Protein AF-A0A0S8YMB0-F1 (afdb_monomer)

Mean predicted aligned error: 13.34 Å

Solvent-accessible surface area (backbone atoms only — not comparable to full-atom values): 8396 Å² total; per-residue (Å²): 141,82,50,73,54,60,60,57,49,52,52,44,50,54,13,52,77,68,75,33,54,56,71,54,37,40,52,53,45,22,73,73,70,77,34,48,62,67,58,47,50,51,51,54,31,44,57,51,35,56,64,46,48,77,46,89,61,53,69,74,55,43,32,52,76,42,69,38,78,44,63,70,62,41,44,54,53,41,24,73,75,70,75,42,44,66,70,55,49,37,51,53,50,53,50,52,53,53,51,56,55,46,68,70,78,56,76,86,73,86,84,84,82,94,74,78,97,82,72,88,90,79,78,95,73,89,82,81,93,80,84,81,86,92,130

pLDDT: mean 77.56, std 22.43, range [35.0, 98.19]

Sequence (135 aa):
MLRDMDNCVRIGEIAQQCNLSRSHFSRAFKKVTGHSPQDWLLRMKIEKAKRLLITSMAITDVVYECGFADHPHFTRTFSRLEGVTPKAWRHNFHHAIASSHFLSSADWRERQTETNPGTLLAVLDHQRPSVRADH

Secondary structure (DSSP, 8-state):
--STHHHHHHHHHHHHHTT--HHHHHHHHHHHHSS-HHHHHHHHHHHHHHHHHTSS--HHHHHHHTT-S-HHHHHHHHHHHHSS-HHHHHHHHHHHHHHHHHHHH--TTSSS--S-S------------------

Structure (mmCIF, N/CA/C/O backbone):
data_AF-A0A0S8YMB0-F1
#
_entry.id   AF-A0A0S8YMB0-F1
#
loop_
_atom_site.group_PDB
_atom_site.id
_atom_site.type_symbol
_atom_site.label_atom_id
_atom_site.label_alt_id
_atom_site.label_comp_id
_atom_site.label_asym_id
_atom_site.label_entity_id
_atom_site.label_seq_id
_atom_site.pdbx_PDB_ins_code
_atom_site.Cartn_x
_atom_site.Cartn_y
_atom_site.Cartn_z
_atom_site.occupancy
_atom_site.B_iso_or_equiv
_atom_site.auth_seq_id
_atom_site.auth_comp_id
_atom_site.auth_asym_id
_atom_site.auth_atom_id
_atom_site.pdbx_PDB_model_num
ATOM 1 N N . MET A 1 1 ? 10.820 13.034 7.952 1.00 40.06 1 MET A N 1
ATOM 2 C CA . MET A 1 1 ? 9.926 12.845 9.120 1.00 40.06 1 MET A CA 1
ATOM 3 C C . MET A 1 1 ? 8.458 13.265 8.891 1.00 40.06 1 MET A C 1
ATOM 5 O O . MET A 1 1 ? 7.696 13.205 9.838 1.00 40.06 1 MET A O 1
ATOM 9 N N . LEU A 1 2 ? 8.000 13.622 7.675 1.00 43.09 2 LEU A N 1
ATOM 10 C CA . LEU A 1 2 ? 6.681 14.271 7.470 1.00 43.09 2 LEU A CA 1
ATOM 11 C C . LEU A 1 2 ? 5.564 13.421 6.818 1.00 43.09 2 LEU A C 1
ATOM 13 O O . LEU A 1 2 ? 4.529 13.971 6.468 1.00 43.09 2 LEU A O 1
ATOM 17 N N . ARG A 1 3 ? 5.726 12.105 6.610 1.00 50.78 3 ARG A N 1
ATOM 18 C CA . ARG A 1 3 ? 4.810 11.346 5.721 1.00 50.78 3 ARG A CA 1
ATOM 19 C C . ARG A 1 3 ? 3.958 10.258 6.394 1.00 50.78 3 ARG A C 1
ATOM 21 O O . ARG A 1 3 ? 2.875 9.970 5.898 1.00 50.78 3 ARG A O 1
ATOM 28 N N . ASP A 1 4 ? 4.337 9.755 7.571 1.00 50.78 4 ASP A N 1
ATOM 29 C CA . ASP A 1 4 ? 3.464 8.868 8.370 1.00 50.78 4 ASP A CA 1
ATOM 30 C C . ASP A 1 4 ? 2.307 9.617 9.051 1.00 50.78 4 ASP A C 1
ATOM 32 O O . ASP A 1 4 ? 1.300 9.019 9.449 1.00 50.78 4 ASP A O 1
ATOM 36 N N . MET A 1 5 ? 2.424 10.947 9.146 1.00 53.38 5 MET A N 1
ATOM 37 C CA . MET A 1 5 ? 1.363 11.812 9.654 1.00 53.38 5 MET A CA 1
ATOM 38 C C . MET A 1 5 ? 0.101 11.711 8.798 1.00 53.38 5 MET A C 1
ATOM 40 O O . MET A 1 5 ? -0.986 11.705 9.356 1.00 53.38 5 MET A O 1
ATOM 44 N N . ASP A 1 6 ? 0.219 11.524 7.483 1.00 60.69 6 ASP A N 1
ATOM 45 C CA . ASP A 1 6 ? -0.925 11.572 6.565 1.00 60.69 6 ASP A CA 1
ATOM 46 C C . ASP A 1 6 ? -1.937 10.429 6.813 1.00 60.69 6 ASP A C 1
ATOM 48 O O . ASP A 1 6 ? -3.150 10.614 6.751 1.00 60.69 6 ASP A O 1
ATOM 52 N N . ASN A 1 7 ? -1.466 9.238 7.201 1.00 64.12 7 ASN A N 1
ATOM 53 C CA . ASN A 1 7 ? -2.359 8.125 7.555 1.00 64.12 7 ASN A CA 1
ATOM 54 C C . ASN A 1 7 ? -2.993 8.302 8.944 1.00 64.12 7 ASN A C 1
ATOM 56 O O . ASN A 1 7 ? -4.169 7.992 9.143 1.00 64.12 7 ASN A O 1
ATOM 60 N N . CYS A 1 8 ? -2.212 8.756 9.927 1.00 62.69 8 CYS A N 1
ATOM 61 C CA . CYS A 1 8 ? -2.704 8.973 11.286 1.00 62.69 8 CYS A CA 1
ATOM 62 C C . CYS A 1 8 ? -3.701 10.133 11.360 1.00 62.69 8 CYS A C 1
ATOM 64 O O . CYS A 1 8 ? -4.694 10.015 12.080 1.00 62.69 8 CYS A O 1
ATOM 66 N N . VAL A 1 9 ? -3.437 11.203 10.610 1.00 66.31 9 VAL A N 1
ATOM 67 C CA . VAL A 1 9 ? -4.297 12.381 10.477 1.00 66.31 9 VAL A CA 1
ATOM 68 C C . VAL A 1 9 ? -5.601 11.987 9.789 1.00 66.31 9 VAL A C 1
ATOM 70 O O . VAL A 1 9 ? -6.646 12.139 10.415 1.00 66.31 9 VAL A O 1
ATOM 73 N N . ARG A 1 10 ? -5.564 11.312 8.627 1.00 77.62 10 ARG A N 1
ATOM 74 C CA . ARG A 1 10 ? -6.796 10.865 7.943 1.00 77.62 10 ARG A CA 1
ATOM 75 C C . ARG A 1 10 ? -7.704 9.990 8.808 1.00 77.62 10 ARG A C 1
ATOM 77 O O . ARG A 1 10 ? -8.917 10.155 8.796 1.00 77.62 10 ARG A O 1
ATOM 84 N N . ILE A 1 11 ? -7.148 9.049 9.575 1.00 80.94 11 ILE A N 1
ATOM 85 C CA . ILE A 1 11 ? -7.967 8.190 10.451 1.00 80.94 11 ILE A CA 1
ATOM 86 C C . ILE A 1 11 ? -8.571 8.993 11.611 1.00 80.94 11 ILE A C 1
ATOM 88 O O . ILE A 1 11 ? -9.698 8.718 12.022 1.00 80.94 11 ILE A O 1
ATOM 92 N N . GLY A 1 12 ? -7.829 9.962 12.152 1.00 82.44 12 GLY A N 1
ATOM 93 C CA . GLY A 1 12 ? -8.337 10.872 13.177 1.00 82.44 12 GLY A CA 1
ATOM 94 C C . GLY A 1 12 ? -9.490 11.733 12.661 1.00 82.44 12 GLY A C 1
ATOM 95 O O . GLY A 1 12 ? -10.519 11.818 13.324 1.00 82.44 12 GLY A O 1
ATOM 96 N N . GLU A 1 13 ? -9.346 12.287 11.459 1.00 84.31 13 GLU A N 1
ATOM 97 C CA . GLU A 1 13 ? -10.366 13.107 10.796 1.00 84.31 13 GLU A CA 1
ATOM 98 C C . GLU A 1 13 ? -11.645 12.313 10.512 1.00 84.31 13 GLU A C 1
ATOM 100 O O . GLU A 1 13 ? -12.735 12.767 10.848 1.00 84.31 13 GLU A O 1
ATOM 105 N N . ILE A 1 14 ? -11.532 11.092 9.977 1.00 83.81 14 ILE A N 1
ATOM 106 C CA . ILE A 1 14 ? -12.703 10.234 9.726 1.00 83.81 14 ILE A CA 1
ATOM 107 C C . ILE A 1 14 ? -13.404 9.883 11.046 1.00 83.81 14 ILE A C 1
ATOM 109 O O . ILE A 1 14 ? -14.630 9.918 11.129 1.00 83.81 14 ILE A O 1
ATOM 113 N N . ALA A 1 15 ? -12.645 9.583 12.106 1.00 87.31 15 ALA A N 1
ATOM 114 C CA . ALA A 1 15 ? -13.231 9.316 13.416 1.00 87.31 15 ALA A CA 1
ATOM 115 C C . ALA A 1 15 ? -14.017 10.531 13.942 1.00 87.31 15 ALA A C 1
ATOM 117 O O . ALA A 1 15 ? -15.142 10.366 14.414 1.00 87.31 15 ALA A O 1
ATOM 118 N N . GLN A 1 16 ? -13.466 11.741 13.795 1.00 87.50 16 GLN A N 1
ATOM 119 C CA . GLN A 1 16 ? -14.137 12.989 14.167 1.00 87.50 16 GLN A CA 1
ATOM 120 C C . GLN A 1 16 ? -15.403 13.241 13.342 1.00 87.50 16 GLN A C 1
ATOM 122 O O . GLN A 1 16 ? -16.430 13.591 13.916 1.00 87.50 16 GLN A O 1
ATOM 127 N N . GLN A 1 17 ? -15.374 12.995 12.030 1.00 87.69 17 GLN A N 1
ATOM 128 C CA . GLN A 1 17 ? -16.554 13.104 11.161 1.00 87.69 17 GLN A CA 1
ATOM 129 C C . GLN A 1 17 ? -17.669 12.125 11.556 1.00 87.69 17 GLN A C 1
ATOM 131 O O . GLN A 1 17 ? -18.847 12.428 11.391 1.00 87.69 17 GLN A O 1
ATOM 136 N N . CYS A 1 18 ? -17.315 10.971 12.125 1.00 85.19 18 CYS A N 1
ATOM 137 C CA . CYS A 1 18 ? -18.271 10.013 12.683 1.00 85.19 18 CYS A CA 1
ATOM 138 C C . CYS A 1 18 ? -18.658 10.302 14.146 1.00 85.19 18 CYS A C 1
ATOM 140 O O . CYS A 1 18 ? -19.370 9.499 14.746 1.00 85.19 18 CYS A O 1
ATOM 142 N N . ASN A 1 19 ? -18.180 11.400 14.741 1.00 89.31 19 ASN A N 1
ATOM 143 C CA . ASN A 1 19 ? -18.350 11.735 16.157 1.00 89.31 19 ASN A CA 1
ATOM 144 C C . ASN A 1 19 ? -17.858 10.624 17.114 1.00 89.31 19 ASN A C 1
ATOM 146 O O . ASN A 1 19 ? -18.431 10.380 18.178 1.00 89.31 19 ASN A O 1
ATOM 150 N N . LEU A 1 20 ? -16.792 9.919 16.719 1.00 86.94 20 LEU A N 1
ATOM 151 C CA . LEU A 1 20 ? -16.177 8.828 17.470 1.00 86.94 20 LEU A CA 1
ATOM 152 C C . LEU A 1 20 ? -14.765 9.197 17.920 1.00 86.94 20 LEU A C 1
ATOM 154 O O . LEU A 1 20 ? -13.994 9.841 17.211 1.00 86.94 20 LEU A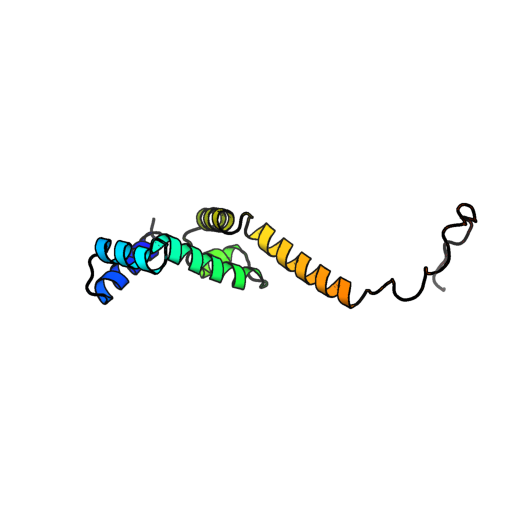 O 1
ATOM 158 N N . SER A 1 21 ? -14.362 8.672 19.079 1.00 89.88 21 SER A N 1
ATOM 159 C CA . SER A 1 21 ? -12.937 8.621 19.404 1.00 89.88 21 SER A CA 1
ATOM 160 C C . SER A 1 21 ? -12.214 7.688 18.428 1.00 89.88 21 SER A C 1
ATOM 162 O O . SER A 1 21 ? -12.772 6.685 17.970 1.00 89.88 21 SER A O 1
ATOM 164 N N . ARG A 1 22 ? -10.931 7.955 18.160 1.00 86.69 22 ARG A N 1
ATOM 165 C CA . ARG A 1 22 ? -10.091 7.121 17.281 1.00 86.69 22 ARG A CA 1
ATOM 166 C C . ARG A 1 22 ? -10.111 5.638 17.673 1.00 86.69 22 ARG A C 1
ATOM 168 O O . ARG A 1 22 ? -10.148 4.762 16.811 1.00 86.69 22 ARG A O 1
ATOM 175 N N . SER A 1 23 ? -10.122 5.351 18.974 1.00 89.69 23 SER A N 1
ATOM 176 C CA . SER A 1 23 ? -10.157 3.984 19.506 1.00 89.69 23 SER A CA 1
ATOM 177 C C . SER A 1 23 ? -11.516 3.305 19.336 1.00 89.69 23 SER A C 1
ATOM 179 O O . SER A 1 23 ? -11.558 2.087 19.156 1.00 89.69 23 SER A O 1
ATOM 181 N N . HIS A 1 24 ? -12.624 4.049 19.404 1.00 91.12 24 HIS A N 1
ATOM 182 C CA . HIS A 1 24 ? -13.949 3.514 19.073 1.00 91.12 24 HIS A CA 1
ATOM 183 C C . HIS A 1 24 ? -14.076 3.271 17.574 1.00 91.12 24 HIS A C 1
ATOM 185 O O . HIS A 1 24 ? -14.451 2.169 17.178 1.00 91.12 24 HIS A O 1
ATOM 191 N N . PHE A 1 25 ? -13.676 4.245 16.754 1.00 90.44 25 PHE A N 1
ATOM 192 C CA . PHE A 1 25 ? -13.675 4.119 15.302 1.00 90.44 25 PHE A CA 1
ATOM 193 C C . PHE A 1 25 ? -12.875 2.898 14.842 1.00 90.44 25 PHE A C 1
ATOM 195 O O . PHE A 1 25 ? -13.423 2.045 14.157 1.00 90.44 25 PHE A O 1
ATOM 202 N N . SER A 1 26 ? -11.624 2.732 15.287 1.00 91.25 26 SER A N 1
ATOM 203 C CA . SER A 1 26 ? -10.808 1.569 14.903 1.00 91.25 26 SER A CA 1
ATOM 204 C C . SER A 1 26 ? -11.443 0.231 15.286 1.00 91.25 26 SER A C 1
ATOM 206 O O . SER A 1 26 ? -11.367 -0.721 14.510 1.00 91.25 26 SER A O 1
ATOM 208 N N . ARG A 1 27 ? -12.078 0.141 16.463 1.00 92.25 27 ARG A N 1
ATOM 209 C CA . ARG A 1 27 ? -12.766 -1.083 16.905 1.00 92.25 27 ARG A CA 1
ATOM 210 C C . ARG A 1 27 ? -14.007 -1.366 16.065 1.00 92.25 27 ARG A C 1
ATOM 212 O O . ARG A 1 27 ? -14.164 -2.487 15.587 1.00 92.25 27 ARG A O 1
ATOM 219 N N . ALA A 1 28 ? -14.852 -0.359 15.858 1.00 91.56 28 ALA A N 1
ATOM 220 C CA . ALA A 1 28 ? -16.052 -0.473 15.037 1.00 91.56 28 ALA A CA 1
ATOM 221 C C . ALA A 1 28 ? -15.700 -0.814 13.580 1.00 91.56 28 ALA A C 1
ATOM 223 O O . ALA A 1 28 ? -16.237 -1.764 13.018 1.00 91.56 28 ALA A O 1
ATOM 224 N N . PHE A 1 29 ? -14.721 -0.118 13.005 1.00 91.81 29 PHE A N 1
ATOM 225 C CA . PHE A 1 29 ? -14.235 -0.345 11.649 1.00 91.81 29 PHE A CA 1
ATOM 226 C C . PHE A 1 29 ? -13.689 -1.763 11.474 1.00 91.81 29 PHE A C 1
ATOM 228 O O . PHE A 1 29 ? -14.050 -2.447 10.518 1.00 91.81 29 PHE A O 1
ATOM 235 N N . LYS A 1 30 ? -12.869 -2.248 12.415 1.00 93.25 30 LYS A N 1
ATOM 236 C CA . LYS A 1 30 ? -12.351 -3.621 12.369 1.00 93.25 30 LYS A CA 1
ATOM 237 C C . LYS A 1 30 ? -13.455 -4.662 12.519 1.00 93.25 30 LYS A C 1
ATOM 239 O O . LYS A 1 30 ? -13.396 -5.688 11.851 1.00 93.25 30 LYS A O 1
ATOM 244 N N . LYS A 1 31 ? -14.473 -4.400 13.343 1.00 94.12 31 LYS A N 1
ATOM 245 C CA . LYS A 1 31 ? -15.637 -5.287 13.484 1.00 94.12 31 LYS A CA 1
ATOM 246 C C . LYS A 1 31 ? -16.404 -5.440 12.166 1.00 94.12 31 LYS A C 1
ATOM 248 O O . LYS A 1 31 ? -16.891 -6.526 11.888 1.00 94.12 31 LYS A O 1
ATOM 253 N N . VAL A 1 32 ? -16.491 -4.375 11.367 1.00 92.94 32 VAL A N 1
ATOM 254 C CA . VAL A 1 32 ? -17.218 -4.374 10.085 1.00 92.94 32 VAL A CA 1
ATOM 255 C C . VAL A 1 32 ? -16.361 -4.898 8.928 1.00 92.94 32 VAL A C 1
ATOM 257 O O . VAL A 1 32 ? -16.841 -5.668 8.108 1.00 92.94 32 VAL A O 1
ATOM 260 N N . THR A 1 33 ? -15.091 -4.496 8.848 1.00 90.31 33 THR A N 1
ATOM 261 C CA . THR A 1 33 ? -14.221 -4.765 7.682 1.00 90.31 33 THR A CA 1
ATOM 262 C C . THR A 1 33 ? -13.251 -5.934 7.873 1.00 90.31 33 THR A C 1
ATOM 264 O O . THR A 1 33 ? -12.540 -6.309 6.940 1.00 90.31 33 THR A O 1
ATOM 267 N N . GLY A 1 34 ? -13.132 -6.457 9.096 1.00 93.69 34 GLY A N 1
ATOM 268 C CA . GLY A 1 34 ? -12.119 -7.442 9.490 1.00 93.69 34 GLY A CA 1
ATOM 269 C C . GLY A 1 34 ? -10.699 -6.876 9.643 1.00 93.69 34 GLY A C 1
ATOM 270 O O . GLY A 1 34 ? -9.813 -7.570 10.140 1.00 93.69 34 GLY A O 1
ATOM 271 N N . HIS A 1 35 ? -10.463 -5.615 9.274 1.00 90.25 35 HIS A N 1
ATOM 272 C CA . HIS A 1 35 ? -9.133 -5.009 9.203 1.00 90.25 35 HIS A CA 1
ATOM 273 C C . HIS A 1 35 ? -9.038 -3.755 10.068 1.00 90.25 35 HIS A C 1
ATOM 275 O O . HIS A 1 35 ? -10.018 -3.041 10.263 1.00 90.25 35 HIS A O 1
ATOM 281 N N . SER A 1 36 ? -7.848 -3.451 10.595 1.00 91.12 36 SER A N 1
ATOM 282 C CA . SER A 1 36 ? -7.647 -2.127 11.189 1.00 91.12 36 SER A CA 1
ATOM 283 C C . SER A 1 36 ? -7.771 -1.051 10.095 1.00 91.12 36 SER A C 1
ATOM 285 O O . SER A 1 36 ? -7.445 -1.330 8.936 1.00 91.12 36 SER A O 1
ATOM 287 N N . PRO A 1 37 ? -8.187 0.187 10.422 1.00 88.69 37 PRO A N 1
ATOM 288 C CA . PRO A 1 37 ? -8.239 1.260 9.429 1.00 88.69 37 PRO A CA 1
ATOM 289 C C . PRO A 1 37 ? -6.902 1.491 8.708 1.00 88.69 37 PRO A C 1
ATOM 291 O O . PRO A 1 37 ? -6.883 1.770 7.513 1.00 88.69 37 PRO A O 1
ATOM 294 N N . GLN A 1 38 ? -5.776 1.331 9.414 1.00 88.88 38 GLN A N 1
ATOM 295 C CA . GLN A 1 38 ? -4.441 1.465 8.826 1.00 88.88 38 GLN A CA 1
ATOM 296 C C . GLN A 1 38 ? -4.143 0.347 7.824 1.00 88.88 38 GLN A C 1
ATOM 298 O O . GLN A 1 38 ? -3.692 0.632 6.716 1.00 88.88 38 GLN A O 1
ATOM 303 N N . ASP A 1 39 ? -4.429 -0.908 8.179 1.00 90.62 39 ASP A N 1
ATOM 304 C CA . ASP A 1 39 ? -4.217 -2.045 7.275 1.00 90.62 39 ASP A CA 1
ATOM 305 C C . ASP A 1 39 ? -5.106 -1.946 6.039 1.00 90.62 39 ASP A C 1
ATOM 307 O O . ASP A 1 39 ? -4.659 -2.211 4.922 1.00 90.62 39 ASP A O 1
ATOM 311 N N . TRP A 1 40 ? -6.359 -1.531 6.227 1.00 91.69 40 TRP A N 1
ATOM 312 C CA . TRP A 1 40 ? -7.290 -1.317 5.128 1.00 91.69 40 TRP A CA 1
ATOM 313 C C . TRP A 1 40 ? -6.794 -0.222 4.180 1.00 91.69 40 TRP A C 1
ATOM 315 O O . TRP A 1 40 ? -6.766 -0.423 2.967 1.00 91.69 40 TRP A O 1
ATOM 325 N N . LEU A 1 41 ? -6.304 0.898 4.718 1.00 90.12 41 LEU A N 1
ATOM 326 C CA . LEU A 1 41 ? -5.740 1.973 3.907 1.00 90.12 41 LEU A CA 1
ATOM 327 C C . LEU A 1 41 ? -4.504 1.515 3.123 1.00 90.12 41 LEU A C 1
ATOM 329 O O . LEU A 1 41 ? -4.365 1.853 1.949 1.00 90.12 41 LEU A O 1
ATOM 333 N N . LEU A 1 42 ? -3.623 0.714 3.730 1.00 92.31 42 LEU A N 1
ATOM 334 C CA . LEU A 1 42 ? -2.477 0.137 3.020 1.00 92.31 42 LEU A CA 1
ATOM 335 C C . LEU A 1 42 ? -2.927 -0.778 1.876 1.00 92.31 42 LEU A C 1
ATOM 337 O O . LEU A 1 42 ? -2.391 -0.662 0.777 1.00 92.31 42 LEU A O 1
ATOM 341 N N . ARG A 1 43 ? -3.937 -1.629 2.087 1.00 93.81 43 ARG A N 1
ATOM 342 C CA . ARG A 1 43 ? -4.513 -2.466 1.020 1.00 93.81 43 ARG A CA 1
ATOM 343 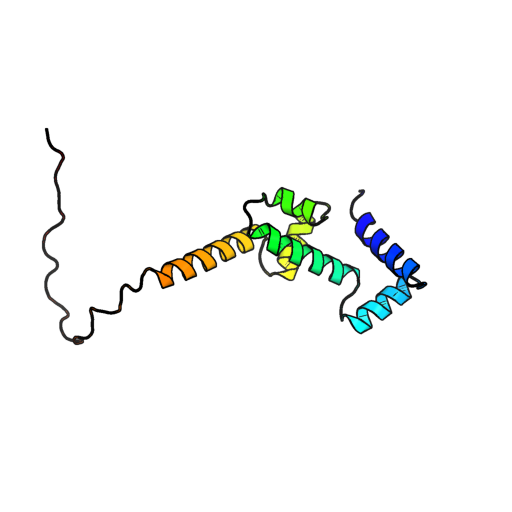C C . ARG A 1 43 ? -5.084 -1.618 -0.115 1.00 93.81 43 ARG A C 1
ATOM 345 O O . ARG A 1 43 ? -4.766 -1.874 -1.269 1.00 93.81 43 ARG A O 1
ATOM 352 N N . MET A 1 44 ? -5.834 -0.562 0.201 1.00 93.12 44 MET A N 1
ATOM 353 C CA . MET A 1 44 ? -6.360 0.374 -0.801 1.00 93.12 44 MET A CA 1
ATOM 354 C C . MET A 1 44 ? -5.245 1.049 -1.613 1.00 93.12 44 MET A C 1
ATOM 356 O O . MET A 1 44 ? -5.359 1.178 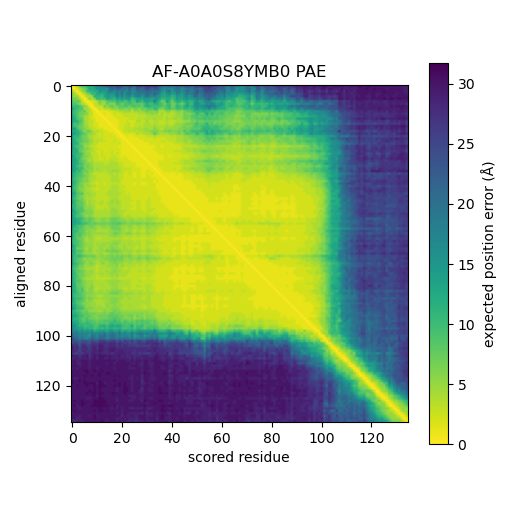-2.834 1.00 93.12 44 MET A O 1
ATOM 360 N N . LYS A 1 45 ? -4.142 1.441 -0.958 1.00 94.38 45 LYS A N 1
ATOM 361 C CA . LYS A 1 45 ? -2.956 1.987 -1.636 1.00 94.38 45 LYS A CA 1
ATOM 362 C C . LYS A 1 45 ? -2.294 0.953 -2.552 1.00 94.38 45 LYS A C 1
ATOM 364 O O . LYS A 1 45 ? -1.921 1.304 -3.667 1.00 94.38 45 LYS A O 1
ATOM 369 N N . ILE A 1 46 ? -2.173 -0.306 -2.125 1.00 96.88 46 ILE A N 1
ATOM 370 C CA . ILE A 1 46 ? -1.620 -1.383 -2.966 1.00 96.88 46 ILE A CA 1
ATOM 371 C C . ILE A 1 46 ? -2.531 -1.694 -4.157 1.00 96.88 46 ILE A C 1
ATOM 373 O O . ILE A 1 46 ? -2.038 -1.839 -5.272 1.00 96.88 46 ILE A O 1
ATOM 377 N N . GLU A 1 47 ? -3.849 -1.690 -3.978 1.00 96.62 47 GLU A N 1
ATOM 378 C CA . GLU A 1 47 ? -4.792 -1.853 -5.089 1.00 96.62 47 GLU A CA 1
ATOM 379 C C . GLU A 1 47 ? -4.692 -0.705 -6.106 1.00 96.62 47 GLU A C 1
ATOM 381 O O . GLU A 1 47 ? -4.717 -0.939 -7.317 1.00 96.62 47 GLU A O 1
ATOM 386 N N . LYS A 1 48 ? -4.496 0.541 -5.647 1.00 96.88 48 LYS A N 1
ATOM 387 C CA . LYS A 1 48 ? -4.147 1.660 -6.542 1.00 96.88 48 LYS A CA 1
ATOM 388 C C . LYS A 1 48 ? -2.819 1.397 -7.257 1.00 96.88 48 LYS A C 1
ATOM 390 O O . LYS A 1 48 ? -2.747 1.574 -8.473 1.00 96.88 48 LYS A O 1
ATOM 395 N N . ALA A 1 49 ? -1.801 0.938 -6.532 1.00 97.50 49 ALA A N 1
ATOM 396 C CA . ALA A 1 49 ? -0.487 0.657 -7.097 1.00 97.50 49 ALA A CA 1
ATOM 397 C C . ALA A 1 49 ? -0.551 -0.397 -8.203 1.00 97.50 49 ALA A C 1
ATOM 399 O O . ALA A 1 49 ? 0.031 -0.181 -9.256 1.00 97.50 49 ALA A O 1
ATOM 400 N N . LYS A 1 50 ? -1.301 -1.489 -8.023 1.00 97.75 50 LYS A N 1
ATOM 401 C CA . LYS A 1 50 ? -1.472 -2.541 -9.042 1.00 97.75 50 LYS A CA 1
ATOM 402 C C . LYS A 1 50 ? -2.027 -1.987 -10.350 1.00 97.75 50 LYS A C 1
ATOM 404 O O . LYS A 1 50 ? -1.483 -2.279 -11.410 1.00 97.75 50 LYS A O 1
ATOM 409 N N . ARG A 1 51 ? -3.039 -1.113 -10.279 1.00 97.31 51 ARG A N 1
ATOM 410 C CA . ARG A 1 51 ? -3.594 -0.439 -11.468 1.00 97.31 51 ARG A CA 1
ATOM 411 C C . ARG A 1 51 ? -2.555 0.424 -12.180 1.00 97.31 51 ARG A C 1
ATOM 413 O O . ARG A 1 51 ? -2.452 0.372 -13.399 1.00 97.31 51 ARG A O 1
ATOM 420 N N . LEU A 1 52 ? -1.755 1.180 -11.429 1.00 97.12 52 LEU A N 1
ATOM 421 C CA . LEU A 1 52 ? -0.698 2.015 -12.005 1.00 97.12 52 LEU A CA 1
ATOM 422 C C . LEU A 1 52 ? 0.494 1.191 -12.513 1.00 97.12 52 LEU A C 1
ATOM 424 O O . LEU A 1 52 ? 1.126 1.566 -13.499 1.00 97.12 52 LEU A O 1
ATOM 428 N N . LEU A 1 53 ? 0.794 0.051 -11.887 1.00 96.94 53 LEU A N 1
ATOM 429 C CA . LEU A 1 53 ? 1.908 -0.817 -12.263 1.00 96.94 53 LEU A CA 1
ATOM 430 C C . LEU A 1 53 ? 1.713 -1.477 -13.629 1.00 96.94 53 LEU A C 1
ATOM 432 O O . LEU A 1 53 ? 2.718 -1.812 -14.245 1.00 96.94 53 LEU A O 1
ATOM 436 N N . ILE A 1 54 ? 0.476 -1.625 -14.102 1.00 95.25 54 ILE A N 1
ATOM 437 C CA . ILE A 1 54 ? 0.156 -2.137 -15.446 1.00 95.25 54 ILE A CA 1
ATOM 438 C C . ILE A 1 54 ? 0.484 -1.104 -16.543 1.00 95.25 54 ILE A C 1
ATOM 440 O O . ILE A 1 54 ? 0.649 -1.454 -17.709 1.00 95.25 54 ILE A O 1
ATOM 444 N N . THR A 1 55 ? 0.602 0.175 -16.18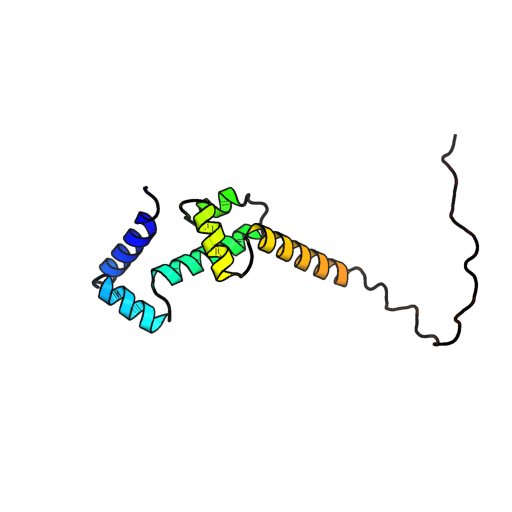1 1.00 95.00 55 THR A N 1
ATOM 445 C CA . THR A 1 55 ? 0.954 1.252 -17.114 1.00 95.00 55 THR A CA 1
ATOM 446 C C . THR A 1 55 ? 2.473 1.380 -17.300 1.00 95.00 55 THR A C 1
ATOM 448 O O . THR A 1 55 ? 3.268 0.751 -16.597 1.00 95.00 55 THR A O 1
ATOM 451 N N . SER A 1 56 ? 2.892 2.267 -18.205 1.00 93.88 56 SER A N 1
ATOM 452 C CA . SER A 1 56 ? 4.297 2.631 -18.435 1.00 93.88 56 SER A CA 1
ATOM 453 C C . SER A 1 56 ? 4.911 3.528 -17.348 1.00 93.88 56 SER A C 1
ATOM 455 O O . SER A 1 56 ? 6.098 3.841 -17.425 1.00 93.88 56 SER A O 1
ATOM 457 N N . MET A 1 57 ? 4.146 3.930 -16.326 1.00 96.56 57 MET A N 1
ATOM 458 C CA . MET A 1 57 ? 4.617 4.809 -15.250 1.00 96.56 57 MET A CA 1
ATOM 459 C C . MET A 1 57 ? 5.846 4.229 -14.529 1.00 96.56 57 MET A C 1
ATOM 461 O O . MET A 1 57 ? 5.907 3.029 -14.224 1.00 96.56 57 MET A O 1
ATOM 465 N N . ALA A 1 58 ? 6.834 5.067 -14.207 1.00 96.88 58 ALA A N 1
ATOM 466 C CA . ALA A 1 58 ? 7.999 4.624 -13.449 1.00 96.88 58 ALA A CA 1
ATOM 467 C C . ALA A 1 58 ? 7.581 4.173 -12.040 1.00 96.88 58 ALA A C 1
ATOM 469 O O . ALA A 1 58 ? 6.720 4.782 -11.412 1.00 96.88 58 ALA A O 1
ATOM 470 N N . ILE A 1 59 ? 8.195 3.103 -11.517 1.00 95.50 59 ILE A N 1
ATOM 471 C CA . ILE A 1 59 ? 7.839 2.566 -10.187 1.00 95.50 59 ILE A CA 1
ATOM 472 C C . ILE A 1 59 ? 7.998 3.644 -9.105 1.00 95.50 59 ILE A C 1
ATOM 474 O O . ILE A 1 59 ? 7.171 3.724 -8.202 1.00 95.50 59 ILE A O 1
ATOM 478 N N . THR A 1 60 ? 9.018 4.496 -9.230 1.00 95.62 60 THR A N 1
ATOM 479 C CA . THR A 1 60 ? 9.257 5.636 -8.338 1.00 95.62 60 THR A CA 1
ATOM 480 C C . THR A 1 60 ? 8.063 6.588 -8.279 1.00 95.62 60 THR A C 1
ATOM 482 O O . THR A 1 60 ? 7.674 6.996 -7.189 1.00 95.62 60 THR A O 1
ATOM 485 N N . ASP A 1 61 ? 7.435 6.884 -9.418 1.00 96.44 61 ASP A N 1
ATOM 486 C CA . ASP A 1 61 ? 6.263 7.761 -9.469 1.00 96.44 61 ASP A CA 1
ATOM 487 C C . ASP A 1 61 ? 5.037 7.056 -8.885 1.00 96.44 61 ASP A C 1
ATOM 489 O O . ASP A 1 61 ? 4.309 7.644 -8.088 1.00 96.44 61 ASP A O 1
ATOM 493 N N . VAL A 1 62 ? 4.868 5.755 -9.165 1.00 96.94 62 VAL A N 1
ATOM 494 C CA . VAL A 1 62 ? 3.796 4.936 -8.568 1.00 96.94 62 VAL A CA 1
ATOM 495 C C . VAL A 1 62 ? 3.838 4.988 -7.036 1.00 96.94 62 VAL A C 1
ATOM 497 O O . VAL A 1 62 ? 2.784 5.062 -6.401 1.00 96.94 62 VAL A O 1
ATOM 500 N N . VAL A 1 63 ? 5.031 4.970 -6.429 1.00 95.25 63 VAL A N 1
ATOM 501 C CA . VAL A 1 63 ? 5.204 5.073 -4.968 1.00 95.25 63 VAL A CA 1
ATOM 502 C C . VAL A 1 63 ? 4.553 6.348 -4.433 1.00 95.25 63 VAL A C 1
ATOM 504 O O . VAL A 1 63 ? 3.739 6.285 -3.505 1.00 95.25 63 VAL A O 1
ATOM 507 N N . TYR A 1 64 ? 4.887 7.496 -5.021 1.00 94.25 64 TYR A N 1
ATOM 508 C CA . TYR A 1 64 ? 4.392 8.791 -4.559 1.00 94.25 64 TYR A CA 1
ATOM 509 C C . TYR A 1 64 ? 2.921 9.002 -4.907 1.00 94.25 64 TYR A C 1
ATOM 511 O O . TYR A 1 64 ? 2.161 9.458 -4.054 1.00 94.25 64 TYR A O 1
ATOM 519 N N . GLU A 1 65 ? 2.485 8.559 -6.084 1.00 93.62 65 GLU A N 1
ATOM 520 C CA . GLU A 1 65 ? 1.077 8.575 -6.485 1.00 93.62 65 GLU A CA 1
ATOM 521 C C . GLU A 1 65 ? 0.196 7.753 -5.541 1.00 93.62 65 GLU A C 1
ATOM 523 O O . GLU A 1 65 ? -0.952 8.104 -5.258 1.00 93.62 65 GLU A O 1
ATOM 528 N N . CYS A 1 66 ? 0.719 6.659 -4.994 1.00 93.00 66 CYS A N 1
ATOM 529 C CA . CYS A 1 66 ? 0.006 5.855 -4.003 1.00 93.00 66 CYS A CA 1
ATOM 530 C C . CYS A 1 66 ? 0.080 6.438 -2.582 1.00 93.00 66 CYS A C 1
ATOM 532 O O . CYS A 1 66 ? -0.469 5.848 -1.649 1.00 93.00 66 CYS A O 1
ATOM 534 N N . GLY A 1 67 ? 0.728 7.591 -2.397 1.00 90.12 67 GLY A N 1
ATOM 535 C CA . GLY A 1 67 ? 0.855 8.264 -1.109 1.00 90.12 67 GLY A CA 1
ATOM 536 C C . GLY A 1 67 ? 1.767 7.520 -0.136 1.00 90.12 67 GLY A C 1
ATOM 537 O O . GLY A 1 67 ? 1.492 7.507 1.069 1.00 90.12 67 GLY A O 1
ATOM 538 N N . PHE A 1 68 ? 2.798 6.833 -0.637 1.00 90.88 68 PHE A N 1
ATOM 539 C CA . PHE A 1 68 ? 3.856 6.277 0.205 1.00 90.88 68 PHE A CA 1
ATOM 540 C C . PHE A 1 68 ? 4.933 7.319 0.481 1.00 90.88 68 PHE A C 1
ATOM 542 O O . PHE A 1 68 ? 5.251 8.173 -0.347 1.00 90.88 68 PHE A O 1
ATOM 549 N N . ALA A 1 69 ? 5.510 7.221 1.678 1.00 88.50 69 ALA A N 1
ATOM 550 C CA . ALA A 1 69 ? 6.555 8.128 2.110 1.00 88.50 69 ALA A CA 1
ATOM 551 C C . ALA A 1 69 ? 7.825 7.987 1.270 1.00 88.50 69 ALA A C 1
ATOM 553 O O . ALA A 1 69 ? 8.451 8.982 0.909 1.00 88.50 69 ALA A O 1
ATOM 554 N N . ASP A 1 70 ? 8.174 6.745 0.970 1.00 91.44 70 ASP A N 1
ATOM 555 C CA . ASP A 1 70 ? 9.411 6.364 0.327 1.00 91.44 70 ASP A CA 1
ATOM 556 C C . ASP A 1 70 ? 9.270 4.988 -0.330 1.00 91.44 70 ASP A C 1
ATOM 558 O O . ASP A 1 70 ? 8.318 4.227 -0.103 1.00 91.44 70 ASP A O 1
ATOM 562 N N . HIS A 1 71 ? 10.246 4.684 -1.178 1.00 94.69 71 HIS A N 1
ATOM 563 C CA . HIS A 1 71 ? 10.267 3.454 -1.947 1.00 94.69 71 HIS A CA 1
ATOM 564 C C . HIS A 1 71 ? 10.452 2.191 -1.078 1.00 94.69 71 HIS A C 1
ATOM 566 O O . HIS A 1 71 ? 9.737 1.214 -1.331 1.00 94.69 71 HIS A O 1
ATOM 572 N N . PRO A 1 72 ? 11.334 2.157 -0.054 1.00 95.69 72 PRO A N 1
ATOM 573 C CA . PRO A 1 72 ? 11.463 1.000 0.836 1.00 95.69 72 PRO A CA 1
ATOM 574 C C . PRO A 1 72 ? 10.163 0.603 1.548 1.00 95.69 72 PRO A C 1
ATOM 576 O O . PRO A 1 72 ? 9.828 -0.588 1.589 1.00 95.69 72 PRO A O 1
ATOM 579 N N . HIS A 1 73 ? 9.410 1.568 2.082 1.00 94.00 73 HIS A N 1
ATOM 580 C CA . HIS A 1 73 ? 8.137 1.310 2.751 1.00 94.00 73 HIS A CA 1
ATOM 581 C C . HIS A 1 73 ? 7.101 0.739 1.777 1.00 94.00 73 HIS A C 1
ATOM 583 O O . HIS A 1 73 ? 6.435 -0.255 2.094 1.00 94.00 73 HIS A O 1
ATOM 589 N N . PHE A 1 74 ? 7.020 1.306 0.570 1.00 96.25 74 PHE A N 1
ATOM 590 C CA . PHE A 1 74 ? 6.178 0.781 -0.503 1.00 96.25 74 PHE A CA 1
ATOM 591 C C . PHE A 1 74 ? 6.540 -0.660 -0.862 1.00 96.25 74 PHE A C 1
ATOM 593 O O . PHE A 1 74 ? 5.682 -1.536 -0.793 1.00 96.25 74 PHE A O 1
ATOM 600 N N . THR A 1 75 ? 7.807 -0.937 -1.177 1.00 97.38 75 THR A N 1
ATOM 601 C CA . THR A 1 75 ? 8.250 -2.269 -1.612 1.00 97.38 75 THR A CA 1
ATOM 602 C C . THR A 1 75 ? 7.983 -3.324 -0.545 1.00 97.38 75 THR A C 1
ATOM 604 O O . THR A 1 75 ? 7.492 -4.406 -0.869 1.00 97.38 75 THR A O 1
ATOM 607 N N . ARG A 1 76 ? 8.247 -3.017 0.732 1.00 96.94 76 ARG A N 1
ATOM 608 C CA . ARG A 1 76 ? 7.966 -3.934 1.846 1.00 96.94 76 ARG A CA 1
ATOM 609 C C . ARG A 1 76 ? 6.471 -4.197 1.998 1.00 96.94 76 ARG A C 1
ATOM 611 O O . ARG A 1 76 ? 6.068 -5.345 2.160 1.00 96.94 76 ARG A O 1
ATOM 618 N N . THR A 1 77 ? 5.654 -3.148 1.933 1.00 96.12 77 THR A N 1
ATOM 619 C CA . THR A 1 77 ? 4.195 -3.263 2.062 1.00 96.12 77 THR A CA 1
ATOM 620 C C . THR A 1 77 ? 3.598 -4.052 0.902 1.00 96.12 77 THR A C 1
ATOM 622 O O . THR A 1 77 ? 2.809 -4.964 1.140 1.00 96.12 77 THR A O 1
ATOM 625 N N . PHE A 1 78 ? 4.006 -3.736 -0.328 1.00 98.19 78 PHE A N 1
ATOM 626 C CA . PHE A 1 78 ? 3.563 -4.414 -1.540 1.00 98.19 78 PHE A CA 1
ATOM 627 C C . PHE A 1 78 ? 3.945 -5.894 -1.496 1.00 98.19 78 PHE A C 1
ATOM 629 O O . PHE A 1 78 ? 3.077 -6.748 -1.615 1.00 98.19 78 PHE A O 1
ATOM 636 N N . SER A 1 79 ? 5.216 -6.208 -1.219 1.00 98.12 79 SER A N 1
ATOM 637 C CA . SER A 1 79 ? 5.690 -7.600 -1.181 1.00 98.12 79 SER A CA 1
ATOM 638 C C . SER A 1 79 ? 5.021 -8.412 -0.076 1.00 98.12 79 SER A C 1
ATOM 640 O O . SER A 1 79 ? 4.727 -9.584 -0.268 1.00 98.12 79 SER A O 1
ATOM 642 N N . ARG A 1 80 ? 4.724 -7.791 1.072 1.00 97.19 80 ARG A N 1
ATOM 643 C CA . ARG A 1 80 ? 3.971 -8.440 2.152 1.00 97.19 80 ARG A CA 1
ATOM 644 C C . ARG A 1 80 ? 2.538 -8.791 1.742 1.00 97.19 80 ARG A C 1
ATOM 646 O O . ARG A 1 80 ? 2.019 -9.790 2.222 1.00 97.19 80 ARG A O 1
ATOM 653 N N . LEU A 1 81 ? 1.887 -7.956 0.930 1.00 96.12 81 LEU A N 1
ATOM 654 C CA . LEU A 1 81 ? 0.484 -8.143 0.543 1.00 96.12 81 LEU A CA 1
ATOM 655 C C . LEU A 1 81 ? 0.312 -8.990 -0.726 1.00 96.12 81 LEU A C 1
ATOM 657 O O . LEU A 1 81 ? -0.636 -9.762 -0.795 1.00 96.12 81 LEU A O 1
ATOM 661 N N . GLU A 1 82 ? 1.229 -8.885 -1.688 1.00 97.38 82 GLU A N 1
ATOM 662 C CA . GLU A 1 82 ? 1.145 -9.558 -2.995 1.00 97.38 82 GLU A CA 1
ATOM 663 C C . GLU A 1 82 ? 2.115 -10.745 -3.133 1.00 97.38 82 GLU A C 1
ATOM 665 O O . GLU A 1 82 ? 2.110 -11.438 -4.145 1.00 97.38 82 GLU A O 1
ATOM 670 N N . GLY A 1 83 ? 2.993 -10.971 -2.151 1.00 97.81 83 GLY A N 1
ATOM 671 C CA . GLY A 1 83 ? 3.966 -12.071 -2.140 1.00 97.81 83 GLY A CA 1
ATOM 672 C C . GLY A 1 83 ? 5.206 -11.861 -3.020 1.00 97.81 83 GLY A C 1
ATOM 673 O O . GLY A 1 83 ? 6.172 -12.610 -2.901 1.00 97.81 83 GLY A O 1
ATOM 674 N N . VAL A 1 84 ? 5.224 -10.834 -3.874 1.00 97.69 84 VAL A N 1
ATOM 675 C CA . VAL A 1 84 ? 6.333 -10.523 -4.793 1.00 97.69 84 VAL A CA 1
ATOM 676 C C . VAL A 1 84 ? 6.636 -9.026 -4.830 1.00 97.69 84 VAL A C 1
ATOM 678 O O . VAL A 1 84 ? 5.807 -8.193 -4.469 1.00 97.69 84 VAL A O 1
ATOM 681 N N . THR A 1 85 ? 7.832 -8.660 -5.296 1.00 97.81 85 THR A N 1
ATOM 682 C CA . THR A 1 85 ? 8.210 -7.243 -5.426 1.00 97.81 85 THR A CA 1
ATOM 683 C C . THR A 1 85 ? 7.381 -6.530 -6.506 1.00 97.81 85 THR A C 1
ATOM 685 O O . THR A 1 85 ? 6.980 -7.172 -7.478 1.00 97.81 85 THR A O 1
ATOM 688 N N . PRO A 1 86 ? 7.190 -5.197 -6.428 1.00 97.44 86 PRO A N 1
ATOM 689 C CA . PRO A 1 86 ? 6.455 -4.434 -7.446 1.00 97.44 86 PRO A CA 1
ATOM 690 C C . PRO A 1 86 ? 6.993 -4.627 -8.873 1.00 97.44 86 PRO A C 1
ATOM 692 O O . PRO A 1 86 ? 6.228 -4.732 -9.830 1.00 97.44 86 PRO A O 1
ATOM 695 N N . LYS A 1 87 ? 8.325 -4.710 -9.018 1.00 97.25 87 LYS A N 1
ATOM 696 C CA . LYS A 1 87 ? 8.989 -4.929 -10.310 1.00 97.25 87 LYS A CA 1
ATOM 697 C C . LYS A 1 87 ? 8.695 -6.325 -10.862 1.00 97.25 87 LYS A C 1
ATOM 699 O O . LYS A 1 87 ? 8.367 -6.448 -12.038 1.00 97.25 87 LYS A O 1
ATOM 704 N N . ALA A 1 88 ? 8.797 -7.354 -10.018 1.00 97.19 88 ALA A N 1
ATOM 705 C CA . ALA A 1 88 ? 8.473 -8.726 -10.403 1.00 97.19 88 ALA A CA 1
ATOM 706 C C . ALA A 1 88 ? 6.984 -8.867 -10.745 1.00 97.19 88 ALA A C 1
ATOM 708 O O . ALA A 1 88 ? 6.646 -9.454 -11.764 1.00 97.19 88 ALA A O 1
ATOM 709 N N . TRP A 1 89 ? 6.104 -8.249 -9.956 1.00 97.88 89 TRP A N 1
ATOM 710 C CA . TRP A 1 89 ? 4.665 -8.225 -10.212 1.00 97.88 89 TRP A CA 1
ATOM 711 C C . TRP A 1 89 ? 4.341 -7.641 -11.593 1.00 97.88 89 TRP A C 1
ATOM 713 O O . TRP A 1 89 ? 3.645 -8.275 -12.382 1.00 97.88 89 TRP A O 1
ATOM 723 N N . ARG A 1 90 ? 4.9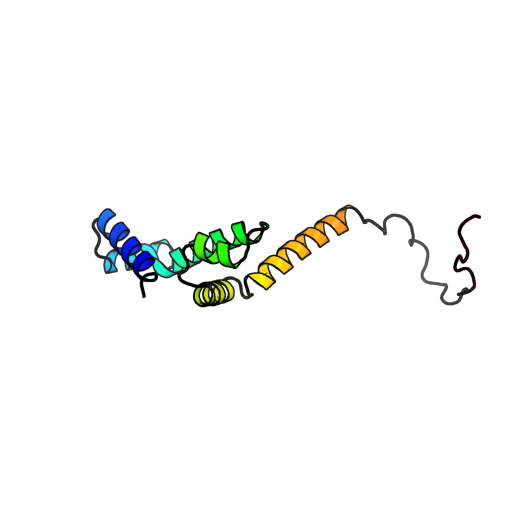17 -6.475 -11.930 1.00 96.88 90 ARG A N 1
ATOM 724 C CA . ARG A 1 90 ? 4.766 -5.844 -13.253 1.00 96.88 90 ARG A CA 1
ATOM 725 C C . ARG A 1 90 ? 5.271 -6.752 -14.375 1.00 96.88 90 ARG A C 1
ATOM 727 O O . ARG A 1 90 ? 4.595 -6.911 -15.387 1.00 96.88 90 ARG A O 1
ATOM 734 N N . HIS A 1 91 ? 6.453 -7.341 -14.206 1.00 95.81 91 HIS A N 1
ATOM 735 C CA . HIS A 1 91 ? 7.028 -8.244 -15.201 1.00 95.81 91 HIS A CA 1
ATOM 736 C C . HIS A 1 91 ? 6.132 -9.468 -15.445 1.00 95.81 91 HIS A C 1
ATOM 738 O O . HIS A 1 91 ? 5.804 -9.762 -16.592 1.00 95.81 91 HIS A O 1
ATOM 744 N N . ASN A 1 92 ? 5.674 -10.118 -14.373 1.00 95.19 92 ASN A N 1
ATOM 745 C CA . ASN A 1 92 ? 4.787 -11.277 -14.444 1.00 95.19 92 ASN A CA 1
ATOM 746 C C . ASN A 1 92 ? 3.460 -10.927 -15.121 1.00 95.19 92 ASN A C 1
ATOM 748 O O . ASN A 1 92 ? 2.966 -11.709 -15.927 1.00 95.19 92 ASN A O 1
ATOM 752 N N . PHE A 1 93 ? 2.909 -9.742 -14.841 1.00 94.12 93 PHE A N 1
ATOM 753 C CA . PHE A 1 93 ? 1.693 -9.269 -15.493 1.00 94.12 93 PHE A CA 1
ATOM 754 C C . PHE A 1 93 ? 1.884 -9.126 -17.010 1.00 94.12 93 PHE A C 1
ATOM 756 O O . PHE A 1 93 ? 1.114 -9.694 -17.781 1.00 94.12 93 PHE A O 1
ATOM 763 N N . HIS A 1 94 ? 2.936 -8.435 -17.461 1.00 92.12 94 HIS A N 1
ATOM 764 C CA . HIS A 1 94 ? 3.209 -8.300 -18.897 1.00 92.12 94 HIS A CA 1
ATOM 765 C C . HIS A 1 94 ? 3.506 -9.644 -19.569 1.00 92.12 94 HIS A C 1
ATOM 767 O O . HIS A 1 94 ? 3.078 -9.857 -20.700 1.00 92.12 94 HIS A O 1
ATOM 773 N N . HIS A 1 95 ? 4.192 -10.559 -18.880 1.00 92.94 95 HIS A N 1
ATOM 774 C CA . HIS A 1 95 ? 4.442 -11.904 -19.393 1.00 92.94 95 HIS A CA 1
ATOM 775 C C . HIS A 1 95 ? 3.151 -12.724 -19.528 1.00 92.94 95 HIS A C 1
ATOM 777 O O . HIS A 1 95 ? 2.957 -13.388 -20.544 1.00 92.94 95 HIS A O 1
ATOM 783 N N . ALA A 1 96 ? 2.250 -12.650 -18.545 1.00 88.19 96 ALA A N 1
ATOM 784 C CA . ALA A 1 96 ? 0.955 -13.324 -18.592 1.00 88.19 96 ALA A CA 1
ATOM 785 C C . ALA A 1 96 ? 0.090 -12.813 -19.755 1.00 88.19 96 ALA A C 1
ATOM 787 O O . ALA A 1 96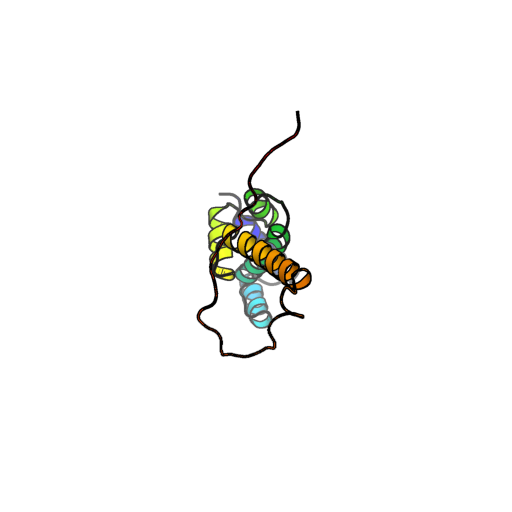 ? -0.482 -13.620 -20.485 1.00 88.19 96 ALA A O 1
ATOM 788 N N . ILE A 1 97 ? 0.058 -11.493 -19.979 1.00 86.88 97 ILE A N 1
ATOM 789 C CA . ILE A 1 97 ? -0.642 -10.891 -21.123 1.00 86.88 97 ILE A CA 1
ATOM 790 C C . ILE A 1 97 ? 0.021 -11.288 -22.451 1.00 86.88 97 ILE A C 1
ATOM 792 O O . ILE A 1 97 ? -0.661 -11.690 -23.386 1.00 86.88 97 ILE A O 1
ATOM 796 N N . ALA A 1 98 ? 1.351 -11.241 -22.558 1.00 85.31 98 ALA A N 1
ATOM 797 C CA . ALA A 1 98 ? 2.041 -11.653 -23.783 1.00 85.31 98 ALA A CA 1
ATOM 798 C C . ALA A 1 98 ? 1.801 -13.139 -24.112 1.00 85.31 98 ALA A C 1
ATOM 800 O O . ALA A 1 98 ? 1.580 -13.485 -25.270 1.00 85.31 98 ALA A O 1
ATOM 801 N N . SER A 1 99 ? 1.786 -14.002 -23.092 1.00 80.56 99 SER A N 1
ATOM 802 C CA . SER A 1 99 ? 1.535 -15.440 -23.244 1.00 80.56 99 SER A CA 1
ATOM 803 C C . SER A 1 99 ? 0.094 -15.732 -23.668 1.00 80.56 99 SER A C 1
ATOM 805 O O . SER A 1 99 ? -0.119 -16.592 -24.519 1.00 80.56 99 SER A O 1
ATOM 807 N N . SER A 1 100 ? -0.895 -14.999 -23.141 1.00 75.31 100 SER A N 1
ATOM 808 C CA . SER A 1 100 ? -2.296 -15.165 -23.552 1.00 75.31 100 SER A CA 1
ATOM 809 C C . SER A 1 100 ? -2.556 -14.672 -2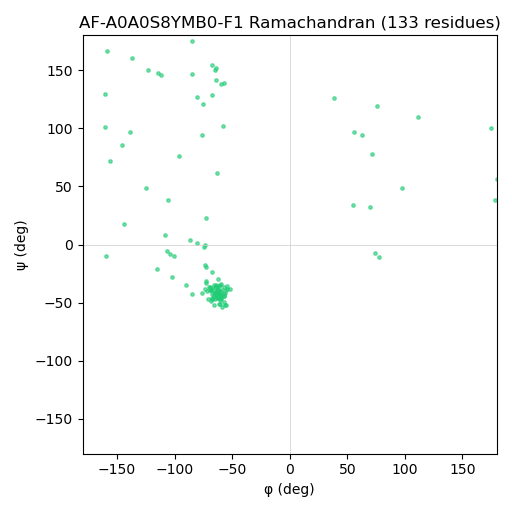4.977 1.00 75.31 100 SER A C 1
ATOM 811 O O . SER A 1 100 ? -3.303 -15.309 -25.714 1.00 75.31 100 SER A O 1
ATOM 813 N N . HIS A 1 101 ? -1.903 -13.585 -25.400 1.00 67.94 101 HIS A N 1
ATOM 814 C CA . HIS A 1 101 ? -1.963 -13.120 -26.788 1.00 67.94 101 HIS A CA 1
ATOM 815 C C . HIS A 1 101 ? -1.252 -14.080 -27.754 1.00 67.94 101 HIS A C 1
ATOM 817 O O . HIS A 1 101 ? -1.733 -14.302 -28.863 1.00 67.94 101 HIS A O 1
ATOM 823 N N . PHE A 1 102 ? -0.135 -14.683 -27.340 1.00 59.19 102 PHE A N 1
ATOM 824 C CA . PHE A 1 102 ? 0.605 -15.636 -28.167 1.00 59.19 102 PHE A CA 1
ATOM 825 C C . PHE A 1 102 ? -0.162 -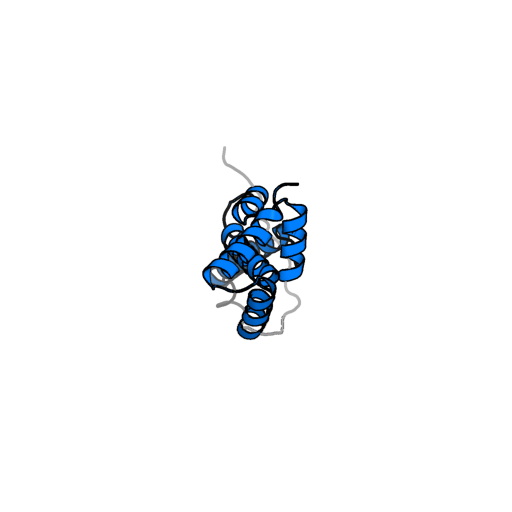16.951 -28.371 1.00 59.19 102 PHE A C 1
ATOM 827 O O . PHE A 1 102 ? -0.211 -17.449 -29.489 1.00 59.19 102 PHE A O 1
ATOM 834 N N . LEU A 1 103 ? -0.850 -17.462 -27.345 1.00 56.38 103 LEU A N 1
ATOM 835 C CA . LEU A 1 103 ? -1.691 -18.669 -27.437 1.00 56.38 103 LEU A CA 1
ATOM 836 C C . LEU A 1 103 ? -3.021 -18.458 -28.191 1.00 56.38 103 LEU A C 1
ATOM 838 O O . LEU A 1 103 ? -3.781 -19.404 -28.335 1.00 56.38 103 LEU A O 1
ATOM 842 N N . SER A 1 104 ? -3.299 -17.241 -28.672 1.00 55.66 104 SER A N 1
ATOM 843 C CA . SER A 1 104 ? -4.486 -16.908 -29.479 1.00 55.66 104 SER A CA 1
ATOM 844 C C . SER A 1 104 ? -4.174 -16.790 -30.980 1.00 55.66 104 SER A C 1
ATOM 846 O O . SER A 1 104 ? -5.022 -17.072 -31.819 1.00 55.66 104 SER A O 1
ATOM 848 N N . SER A 1 105 ? -2.940 -16.417 -31.344 1.00 51.94 105 SER A N 1
ATOM 849 C CA . SER A 1 105 ? -2.524 -16.262 -32.752 1.00 51.94 105 SER A CA 1
ATOM 850 C C . SER A 1 105 ? -1.650 -17.410 -33.268 1.00 51.94 105 SER A C 1
ATOM 852 O O . SER A 1 105 ? -1.319 -17.452 -34.450 1.00 51.94 105 SER A O 1
ATOM 854 N N . ALA A 1 106 ? -1.229 -18.310 -32.381 1.00 51.56 106 ALA A N 1
ATOM 855 C CA . ALA A 1 106 ? -0.227 -19.334 -32.638 1.00 51.56 106 ALA A CA 1
ATOM 856 C C . ALA A 1 106 ? -0.781 -20.739 -32.323 1.00 51.56 106 ALA A C 1
ATOM 858 O O . ALA A 1 106 ? -0.116 -21.539 -31.662 1.00 51.56 106 ALA A O 1
ATOM 859 N N . ASP A 1 107 ? -1.983 -21.038 -32.834 1.00 53.69 107 ASP A N 1
ATOM 860 C CA . ASP A 1 107 ? -2.533 -22.391 -33.028 1.00 53.69 107 ASP A CA 1
ATOM 861 C C . ASP A 1 107 ? -1.676 -23.179 -34.042 1.00 53.69 107 ASP A C 1
ATOM 863 O O . ASP A 1 107 ? -2.112 -23.604 -35.111 1.00 53.69 107 ASP A O 1
ATOM 867 N N . TRP A 1 108 ? -0.401 -23.405 -33.725 1.00 52.88 108 TRP A N 1
ATOM 868 C CA . TRP A 1 108 ? 0.527 -24.194 -34.545 1.00 52.88 108 TRP A CA 1
ATOM 869 C C . TRP A 1 108 ? 0.238 -25.708 -34.497 1.00 52.88 108 TRP A C 1
ATOM 871 O O . TRP A 1 108 ? 1.141 -26.511 -34.728 1.00 52.88 108 TRP A O 1
ATOM 881 N N . ARG A 1 109 ? -0.987 -26.144 -34.165 1.00 44.28 109 ARG A N 1
ATOM 882 C CA . ARG A 1 109 ? -1.292 -27.566 -33.930 1.00 44.28 109 ARG A CA 1
ATOM 883 C C . ARG A 1 109 ? -2.661 -28.082 -34.374 1.00 44.28 109 ARG A C 1
ATOM 885 O O . ARG A 1 109 ? -3.003 -29.191 -33.987 1.00 44.28 109 ARG A O 1
ATOM 892 N N . GLU A 1 110 ? -3.389 -27.395 -35.253 1.00 48.53 110 GLU A N 1
ATOM 893 C CA . GLU A 1 110 ? -4.640 -27.945 -35.814 1.00 48.53 110 GLU A CA 1
ATOM 894 C C . GLU A 1 110 ? -4.521 -28.420 -37.273 1.00 48.53 110 GLU A C 1
ATOM 896 O O . GLU A 1 110 ? -5.441 -28.230 -38.066 1.00 48.53 110 GLU A O 1
ATOM 901 N N . ARG A 1 111 ? -3.396 -29.046 -37.674 1.00 44.47 111 ARG A N 1
ATOM 902 C CA . ARG A 1 111 ? -3.382 -29.797 -38.955 1.00 44.47 111 ARG A CA 1
ATOM 903 C C . ARG A 1 111 ? -2.318 -30.862 -39.203 1.00 44.47 111 ARG A C 1
ATOM 905 O O . ARG A 1 111 ? -2.465 -31.582 -40.184 1.00 44.47 111 ARG A O 1
ATOM 912 N N . GLN A 1 112 ? -1.270 -31.018 -38.394 1.00 46.41 112 GLN A N 1
ATOM 913 C CA . GLN A 1 112 ? -0.253 -32.046 -38.671 1.00 46.41 112 GLN A CA 1
ATOM 914 C C . GLN A 1 112 ? 0.311 -32.653 -37.384 1.00 46.41 112 GLN A C 1
ATOM 916 O O . GLN A 1 112 ? 1.311 -32.174 -36.874 1.00 46.41 112 GLN A O 1
ATOM 921 N N . THR A 1 113 ? -0.367 -33.675 -36.852 1.00 45.81 113 THR A N 1
ATOM 922 C CA . THR A 1 113 ? 0.205 -34.996 -36.501 1.00 45.81 113 THR A CA 1
ATOM 923 C C . THR A 1 113 ? -0.890 -35.895 -35.907 1.00 45.81 113 THR A C 1
ATOM 925 O O . THR A 1 113 ? -0.754 -36.416 -34.805 1.00 45.81 113 THR A O 1
A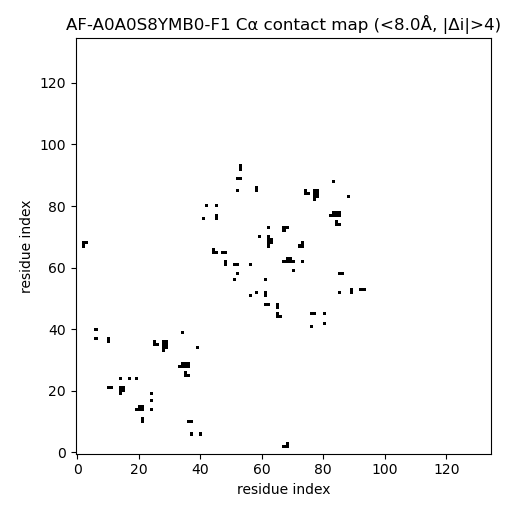TOM 928 N N . GLU A 1 114 ? -1.984 -36.106 -36.640 1.00 42.12 114 GLU A N 1
ATOM 929 C CA . GLU A 1 114 ? -2.706 -37.380 -36.569 1.00 42.12 114 GLU A CA 1
ATOM 930 C C . GLU A 1 114 ? -2.213 -38.245 -37.731 1.00 42.12 114 GLU A C 1
ATOM 932 O O . GLU A 1 114 ? -2.852 -38.362 -38.771 1.00 42.12 114 GLU A O 1
ATOM 937 N N . THR A 1 115 ? -1.011 -38.808 -37.590 1.00 39.97 115 THR A N 1
ATOM 938 C CA . THR A 1 115 ? -0.730 -40.150 -38.118 1.00 39.97 115 THR A CA 1
ATOM 939 C C . THR A 1 115 ? 0.501 -40.754 -37.438 1.00 39.97 115 THR A C 1
ATOM 941 O O . THR A 1 115 ? 1.642 -40.469 -37.777 1.00 39.97 115 THR A O 1
ATOM 944 N N . ASN A 1 116 ? 0.179 -41.637 -36.492 1.00 36.88 116 ASN A N 1
ATOM 945 C CA . ASN A 1 116 ? 0.828 -42.906 -36.162 1.00 36.88 116 ASN A CA 1
ATOM 946 C C . ASN A 1 116 ? 2.178 -42.904 -35.393 1.00 36.88 116 ASN A C 1
ATOM 948 O O . ASN A 1 116 ? 3.200 -42.450 -35.909 1.00 36.88 116 ASN A O 1
ATOM 952 N N . PRO A 1 117 ? 2.238 -43.517 -34.189 1.00 39.50 117 PRO A N 1
ATOM 953 C CA . PRO A 1 117 ? 3.486 -43.812 -33.503 1.00 39.50 117 PRO A CA 1
ATOM 954 C C . PRO A 1 117 ? 4.142 -45.029 -34.162 1.00 39.50 117 PRO A C 1
ATOM 956 O O . PRO A 1 117 ? 3.827 -46.172 -33.842 1.00 39.50 117 PRO A O 1
ATOM 959 N N . GLY A 1 118 ? 5.046 -44.793 -35.111 1.00 46.34 118 GLY A N 1
ATOM 960 C CA . GLY A 1 118 ? 5.713 -45.906 -35.779 1.00 46.34 118 GLY A CA 1
ATOM 961 C C . GLY A 1 118 ? 6.704 -45.545 -36.870 1.00 46.34 118 GLY A C 1
ATOM 962 O O . GLY A 1 118 ? 6.747 -46.253 -37.864 1.00 46.34 118 GLY A O 1
ATOM 963 N N . THR A 1 119 ? 7.498 -44.479 -36.737 1.00 41.34 119 THR A N 1
ATOM 964 C CA . THR A 1 119 ? 8.721 -44.320 -37.551 1.00 41.34 119 THR A CA 1
ATOM 965 C C . THR A 1 119 ? 9.723 -43.401 -36.846 1.00 41.34 119 THR A C 1
ATOM 967 O O . THR A 1 119 ? 9.963 -42.264 -37.237 1.00 41.34 119 THR A O 1
ATOM 970 N N . LEU A 1 120 ? 10.331 -43.902 -35.767 1.00 41.16 120 LEU A N 1
ATOM 971 C CA . LEU A 1 120 ? 11.725 -43.549 -35.492 1.00 41.16 120 LEU A CA 1
ATOM 972 C C . LEU A 1 120 ? 12.537 -44.024 -36.709 1.00 41.16 120 LEU A C 1
ATOM 974 O O . LEU A 1 120 ? 12.302 -45.139 -37.167 1.00 41.16 120 LEU A O 1
ATOM 978 N N . LEU A 1 121 ? 13.498 -43.217 -37.175 1.00 39.03 121 LEU A N 1
ATOM 979 C CA . LEU A 1 121 ? 14.553 -43.585 -38.139 1.00 39.03 121 LEU A CA 1
ATOM 980 C C . LEU A 1 121 ? 14.358 -43.250 -39.640 1.00 39.03 121 LEU A C 1
ATOM 982 O O . LEU A 1 121 ? 14.675 -44.071 -40.496 1.00 39.03 121 LEU A O 1
ATOM 986 N N . ALA A 1 122 ? 13.971 -42.019 -39.998 1.00 35.00 122 ALA A N 1
ATOM 987 C CA . ALA A 1 122 ? 14.165 -41.542 -41.373 1.00 35.00 122 ALA A CA 1
ATOM 988 C C . ALA A 1 122 ? 14.646 -40.081 -41.446 1.00 35.00 122 ALA A C 1
ATOM 990 O O . ALA A 1 122 ? 13.866 -39.139 -41.447 1.00 35.00 122 ALA A O 1
ATOM 991 N N . VAL A 1 123 ? 15.968 -39.960 -41.578 1.00 38.06 123 VAL A N 1
ATOM 992 C CA . VAL A 1 123 ? 16.643 -38.973 -42.433 1.00 38.06 123 VAL A CA 1
ATOM 993 C C . VAL A 1 123 ? 16.599 -37.513 -41.961 1.00 38.06 123 VAL A C 1
ATOM 995 O O . VAL A 1 123 ? 15.928 -36.642 -42.503 1.00 38.06 123 VAL A O 1
ATOM 998 N N . LEU A 1 124 ? 17.470 -37.245 -40.988 1.00 44.31 124 LEU A N 1
ATOM 999 C CA . LEU A 1 124 ? 18.339 -36.074 -41.032 1.00 44.31 124 LEU A CA 1
ATOM 1000 C C . LEU A 1 124 ? 19.178 -36.152 -42.316 1.00 44.31 124 LEU A C 1
ATOM 1002 O O . LEU A 1 124 ? 20.142 -36.909 -42.337 1.00 44.31 124 LEU A O 1
ATOM 1006 N N . ASP A 1 125 ? 18.835 -35.400 -43.361 1.00 37.44 125 ASP A N 1
ATOM 1007 C CA . ASP A 1 125 ? 19.825 -35.001 -44.359 1.00 37.44 125 ASP A CA 1
ATOM 1008 C C . ASP A 1 125 ? 19.369 -33.787 -45.180 1.00 37.44 125 ASP A C 1
ATOM 1010 O O . ASP A 1 125 ? 18.274 -33.758 -45.726 1.00 37.44 125 ASP A O 1
ATOM 1014 N N . HIS A 1 126 ? 20.256 -32.795 -45.250 1.00 37.81 126 HIS A N 1
ATOM 1015 C CA . HIS A 1 126 ? 20.393 -31.817 -46.331 1.00 37.81 126 HIS A CA 1
ATOM 1016 C C . HIS A 1 126 ? 19.169 -30.967 -46.723 1.00 37.81 126 HIS A C 1
ATOM 1018 O O . HIS A 1 126 ? 18.419 -31.308 -47.627 1.00 37.81 126 HIS A O 1
ATOM 1024 N N . GLN A 1 127 ? 19.100 -29.744 -46.179 1.00 38.16 127 GLN A N 1
ATOM 1025 C CA . GLN A 1 127 ? 19.276 -28.500 -46.960 1.00 38.16 127 GLN A CA 1
ATOM 1026 C C . GLN A 1 127 ? 19.005 -27.265 -46.087 1.00 38.16 127 GLN A C 1
ATOM 1028 O O . GLN A 1 127 ? 17.878 -26.841 -45.853 1.00 38.16 127 GLN A O 1
ATOM 1033 N N . ARG A 1 128 ? 20.095 -26.650 -45.627 1.00 48.56 128 ARG A N 1
ATOM 1034 C CA . ARG A 1 128 ? 20.125 -25.257 -45.172 1.00 48.56 128 ARG A CA 1
ATOM 1035 C C . ARG A 1 128 ? 20.223 -24.388 -46.436 1.00 48.56 128 ARG A C 1
ATOM 1037 O O . ARG A 1 128 ? 21.156 -24.629 -47.202 1.00 48.56 128 ARG A O 1
ATOM 1044 N N . PRO A 1 129 ? 19.362 -23.389 -46.690 1.00 35.69 129 PRO A N 1
ATOM 1045 C CA . PRO A 1 129 ? 19.611 -22.477 -47.793 1.00 35.69 129 PRO A CA 1
ATOM 1046 C C . PRO A 1 129 ? 20.722 -21.500 -47.397 1.00 35.69 129 PRO A C 1
ATOM 1048 O O . PRO A 1 129 ? 20.633 -20.787 -46.397 1.00 35.69 129 PRO A O 1
ATOM 1051 N N . SER A 1 130 ? 21.786 -21.520 -48.194 1.00 35.41 130 SER A N 1
ATOM 1052 C CA . SER A 1 130 ? 22.861 -20.537 -48.241 1.00 35.41 130 SER A CA 1
ATOM 1053 C C . SER A 1 130 ? 22.765 -19.791 -49.574 1.00 35.41 130 SER A C 1
ATOM 1055 O O . SER A 1 130 ? 22.491 -20.418 -50.593 1.00 35.41 130 SER A O 1
ATOM 1057 N N . VAL A 1 131 ? 23.121 -18.501 -49.525 1.00 43.69 131 VAL A N 1
ATOM 1058 C CA . VAL A 1 131 ? 23.652 -17.630 -50.596 1.00 43.69 131 VAL A CA 1
ATOM 1059 C C . VAL A 1 131 ? 22.740 -16.486 -51.093 1.00 43.69 131 VAL A C 1
ATOM 1061 O O . VAL A 1 131 ? 21.742 -16.711 -51.761 1.00 43.69 131 VAL A O 1
ATOM 1064 N N . ARG A 1 132 ? 23.203 -15.269 -50.724 1.00 36.34 132 ARG A N 1
ATOM 1065 C CA . ARG A 1 132 ? 23.409 -13.987 -51.459 1.00 36.34 132 ARG A CA 1
ATOM 1066 C C . ARG A 1 132 ? 22.374 -13.575 -52.518 1.00 36.34 132 ARG A C 1
ATOM 1068 O O . ARG A 1 132 ? 22.058 -14.353 -53.397 1.00 36.34 132 ARG A O 1
ATOM 1075 N N . ALA A 1 133 ? 21.796 -12.373 -52.456 1.00 41.09 133 ALA A N 1
ATOM 1076 C CA . ALA A 1 133 ? 22.409 -11.042 -52.641 1.00 41.09 133 ALA A CA 1
ATOM 1077 C C . ALA A 1 133 ? 22.984 -10.858 -54.058 1.00 41.09 133 ALA A C 1
ATOM 1079 O O . ALA A 1 133 ? 24.122 -11.240 -54.324 1.00 41.09 133 ALA A O 1
ATOM 1080 N N . ASP A 1 134 ? 22.155 -10.274 -54.926 1.00 44.88 134 ASP A N 1
ATOM 1081 C CA . ASP A 1 134 ? 22.492 -9.803 -56.267 1.00 44.88 134 ASP A CA 1
ATOM 1082 C C . ASP A 1 134 ? 23.454 -8.605 -56.208 1.00 44.88 134 ASP A C 1
ATOM 1084 O O . ASP A 1 134 ? 23.189 -7.640 -55.486 1.00 44.88 134 ASP A O 1
ATOM 1088 N N . HIS A 1 135 ? 24.565 -8.694 -56.948 1.00 39.81 135 HIS A N 1
ATOM 1089 C CA . HIS A 1 135 ? 25.065 -7.713 -57.927 1.00 39.81 135 HIS A CA 1
ATOM 1090 C C . HIS A 1 135 ? 26.348 -8.227 -58.593 1.00 39.81 135 HIS A C 1
ATOM 1092 O O . HIS A 1 135 ? 27.256 -8.691 -57.866 1.00 39.81 135 HIS A O 1
#

Nearest PDB structures (foldseek):
  3lsg-assembly1_A  TM=9.307E-01  e=2.835E-04  Fusobacterium nucleatum subsp. nucleatum
  3mkl-assembly2_B  TM=8.797E-01  e=4.451E-03  Escherichia coli K-12
  3mkl-assembly1_A  TM=8.778E-01  e=6.915E-03  Escherichia coli K-12
  5chh-assembly1_A  TM=9.016E-01  e=9.107E-03  Pseudomonas aeruginosa
  6xiu-assembly1_A  TM=8.764E-01  e=3.608E-02  Escherichia coli

Foldseek 3Di:
DPQVVVQVVVLCVVCVVVVHHSVVSQVVVCVVPVDGSSLVLLVVLLVQLLVCLLDPDDNQVSCVVSSHPGDVVNQVSNCVVVVDGSVVSSVVVVVVVVVVVCVVVCCVDDPDDPDDDDDDDDDDDDDDDDDDDDD

Radius of gyration: 27.42 Å; Cα contacts (8 Å, |Δi|>4): 74; chains: 1; bounding box: 43×60×77 Å